Protein AF-A0AAV1U5I6-F1 (afdb_monomer_lite)

Foldseek 3Di:
DDDDDDDDDDDDDDPDDPPPDDDDDDDDPPCVVCVPHPADPVGDAQDKDFDKDKDKAFDWDWDQDPPPRDTDTDGDPPDDIDMDMPFDPVDPDPPPSLGTDIDTHHDPPDDDDPDPPDPPPSDDDPVHNHD

Organism: NCBI:txid2874970

Sequence (131 aa):
MVLSPAYRVNVGMFAAERLHYWTAELALPLSELARYSQAKVPPVSTSFWRINFSRVEWPVRVVSDRDTGKQVYEKESGLSEENWTWSAQFAVDMHRPEWWGYLYFRPRHESPPLTEDSNETVPLDPEWGVR

pLDDT: mean 79.66, std 19.74, range [26.77, 96.06]

Structure (mmCIF, N/CA/C/O backbone):
data_AF-A0AAV1U5I6-F1
#
_entry.id   AF-A0AAV1U5I6-F1
#
loop_
_atom_site.group_PDB
_atom_site.id
_atom_site.type_symbol
_atom_site.label_atom_id
_atom_site.label_alt_id
_atom_site.label_comp_id
_atom_site.label_asym_id
_atom_site.label_entity_id
_atom_site.label_seq_id
_atom_site.pdbx_PDB_ins_code
_atom_site.Cartn_x
_atom_site.Cartn_y
_atom_site.Cartn_z
_atom_site.occupancy
_atom_site.B_iso_or_equiv
_atom_site.auth_seq_id
_atom_site.auth_comp_id
_atom_site.auth_asym_id
_atom_site.auth_atom_id
_atom_site.pdbx_PDB_model_num
ATOM 1 N N . MET A 1 1 ? 28.569 2.600 4.567 1.00 38.56 1 MET A N 1
ATOM 2 C CA . MET A 1 1 ? 28.339 1.822 5.800 1.00 38.56 1 MET A CA 1
ATOM 3 C C . MET A 1 1 ? 28.384 2.787 6.971 1.00 38.56 1 MET A C 1
ATOM 5 O O . MET A 1 1 ? 29.462 3.167 7.395 1.00 38.56 1 MET A O 1
ATOM 9 N N . VAL A 1 2 ? 27.215 3.248 7.413 1.00 26.77 2 VAL A N 1
ATOM 10 C CA . VAL A 1 2 ? 27.026 3.971 8.675 1.00 26.77 2 VAL A CA 1
ATOM 11 C C . VAL A 1 2 ? 25.734 3.410 9.254 1.00 26.77 2 VAL A C 1
ATOM 13 O O . VAL A 1 2 ? 24.677 3.537 8.643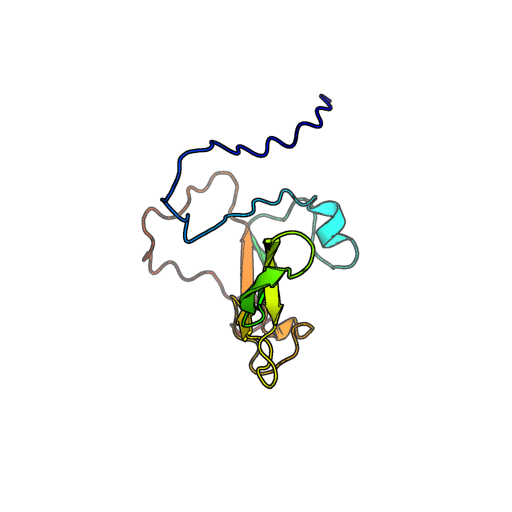 1.00 26.77 2 VAL A O 1
ATOM 16 N N . LEU A 1 3 ? 25.858 2.697 10.367 1.00 36.06 3 LEU A N 1
ATOM 17 C CA . LEU A 1 3 ? 24.738 2.248 11.182 1.00 36.06 3 LEU A CA 1
ATOM 18 C C . LEU A 1 3 ? 24.369 3.395 12.121 1.00 36.06 3 LEU A C 1
ATOM 20 O O . LEU A 1 3 ? 25.250 3.968 12.759 1.00 36.06 3 LEU A O 1
ATOM 24 N N . SER A 1 4 ? 23.082 3.707 12.226 1.00 30.02 4 SER A N 1
ATOM 25 C CA . SER A 1 4 ? 22.555 4.526 13.314 1.00 30.02 4 SER A CA 1
ATOM 26 C C . SER A 1 4 ? 21.108 4.109 13.588 1.00 30.02 4 SER A C 1
ATOM 28 O O . SER A 1 4 ? 20.281 4.223 12.683 1.00 30.02 4 SER A O 1
ATOM 30 N N . PRO A 1 5 ? 20.770 3.596 14.785 1.00 45.97 5 PRO A N 1
ATOM 31 C CA . PRO A 1 5 ? 19.394 3.446 15.220 1.00 45.97 5 PRO A CA 1
ATOM 32 C C . PRO A 1 5 ? 19.048 4.639 16.115 1.00 45.97 5 PRO A C 1
ATOM 34 O O . PRO A 1 5 ? 19.517 4.744 17.245 1.00 45.97 5 PRO A O 1
ATOM 37 N N . ALA A 1 6 ? 18.222 5.552 15.618 1.00 32.66 6 ALA A N 1
ATOM 38 C CA . ALA A 1 6 ? 17.618 6.579 16.457 1.00 32.66 6 ALA A CA 1
ATOM 39 C C . ALA A 1 6 ? 16.212 6.880 15.941 1.00 32.66 6 ALA A C 1
ATOM 41 O O . ALA A 1 6 ? 16.000 7.807 15.162 1.00 32.66 6 ALA A O 1
ATOM 42 N N . TYR A 1 7 ? 15.242 6.082 16.384 1.00 38.44 7 TYR A N 1
ATOM 43 C CA . TYR A 1 7 ? 13.836 6.459 16.301 1.00 38.44 7 TYR A CA 1
ATOM 44 C C . TYR A 1 7 ? 13.635 7.671 17.216 1.00 38.44 7 TYR A C 1
ATOM 46 O O . TYR A 1 7 ? 13.666 7.549 18.440 1.00 38.44 7 TYR A O 1
ATOM 54 N N . ARG A 1 8 ? 13.487 8.863 16.632 1.00 31.78 8 ARG A N 1
ATOM 55 C CA . ARG A 1 8 ? 13.062 10.057 17.366 1.00 31.78 8 ARG A CA 1
ATOM 56 C C . ARG A 1 8 ? 11.543 10.139 17.310 1.00 31.78 8 ARG A C 1
ATOM 58 O O . ARG A 1 8 ? 10.983 10.536 16.296 1.00 31.78 8 ARG A O 1
ATOM 65 N N . VAL A 1 9 ? 10.889 9.795 18.414 1.00 42.28 9 VAL A N 1
ATOM 66 C CA . VAL A 1 9 ? 9.502 10.197 18.659 1.00 42.28 9 VAL A CA 1
ATOM 67 C C . VAL A 1 9 ? 9.558 11.591 19.275 1.00 42.28 9 VAL A C 1
ATOM 69 O O . VAL A 1 9 ? 10.045 11.764 20.391 1.00 42.28 9 VAL A O 1
ATOM 72 N N . ASN A 1 10 ? 9.124 12.600 18.525 1.00 34.28 10 ASN A N 1
ATOM 73 C CA . ASN A 1 10 ? 9.039 13.969 19.020 1.00 34.28 10 ASN A CA 1
ATOM 74 C C . ASN A 1 10 ? 7.709 14.114 19.776 1.00 34.28 10 ASN A C 1
ATOM 76 O O . ASN A 1 10 ? 6.657 14.205 19.150 1.00 34.28 10 ASN A O 1
ATOM 80 N N . VAL A 1 11 ? 7.741 14.103 21.112 1.00 44.03 11 VAL A N 1
ATOM 81 C CA . VAL A 1 11 ? 6.570 14.431 21.944 1.00 44.03 11 VAL A CA 1
ATOM 82 C C . VAL A 1 11 ? 6.824 15.781 22.605 1.00 44.03 11 VAL A C 1
ATOM 84 O O . VAL A 1 11 ? 7.383 15.866 23.696 1.00 44.03 11 VAL A O 1
ATOM 87 N N . GLY A 1 12 ? 6.447 16.852 21.909 1.00 35.06 12 GLY A N 1
ATOM 88 C CA . GLY A 1 12 ? 6.334 18.180 22.501 1.00 35.06 12 GLY A CA 1
ATOM 89 C C . GLY A 1 12 ? 5.027 18.275 23.285 1.00 35.06 12 GLY A C 1
ATOM 90 O O . GLY A 1 12 ? 3.949 18.164 22.709 1.00 35.06 12 GLY A O 1
ATOM 91 N N . MET A 1 13 ? 5.123 18.448 24.602 1.00 45.12 13 MET A N 1
ATOM 92 C CA . MET A 1 13 ? 3.988 18.672 25.498 1.00 45.12 13 MET A CA 1
ATOM 93 C C . MET A 1 13 ? 3.541 20.140 25.413 1.00 45.12 13 MET A C 1
ATOM 95 O O . MET A 1 13 ? 4.157 21.007 26.025 1.00 45.12 13 MET A O 1
ATOM 99 N N . PHE A 1 14 ? 2.442 20.406 24.705 1.00 39.00 14 PHE A N 1
ATOM 100 C CA . PHE A 1 14 ? 1.587 21.575 24.930 1.00 39.00 14 PHE A CA 1
ATOM 101 C C . PHE A 1 14 ? 0.128 21.113 24.959 1.00 39.00 14 PHE A C 1
ATOM 103 O O . PHE A 1 14 ? -0.300 20.287 24.155 1.00 39.00 14 PHE A O 1
ATOM 110 N N . ALA A 1 15 ? -0.619 21.577 25.959 1.00 44.44 15 ALA A N 1
ATOM 111 C CA . ALA A 1 15 ? -1.995 21.172 26.190 1.00 44.44 15 ALA A CA 1
ATOM 112 C C . ALA A 1 15 ? -2.933 21.721 25.097 1.00 44.44 15 ALA A C 1
ATOM 114 O O . ALA A 1 15 ? -2.960 22.921 24.850 1.00 44.44 15 ALA A O 1
ATOM 115 N N . ALA A 1 16 ? -3.752 20.820 24.544 1.00 45.38 16 ALA A N 1
ATOM 116 C CA . ALA A 1 16 ? -5.008 21.077 23.831 1.00 45.38 16 ALA A CA 1
ATOM 117 C C . ALA A 1 16 ? -4.993 21.504 22.347 1.00 45.38 16 ALA A C 1
ATOM 119 O O . ALA A 1 16 ? -6.003 22.010 21.870 1.00 45.38 16 ALA A O 1
ATOM 120 N N . GLU A 1 17 ? -3.973 21.144 21.570 1.00 49.38 17 GLU A N 1
ATOM 121 C CA . GLU A 1 17 ? -4.179 20.862 20.139 1.00 49.38 17 GLU A CA 1
ATOM 122 C C . GLU A 1 17 ? -4.081 19.350 19.933 1.00 49.38 17 GLU A C 1
ATOM 124 O O . GLU A 1 17 ? -2.997 18.768 19.897 1.00 49.38 17 GLU A O 1
ATOM 129 N N . ARG A 1 18 ? -5.233 18.668 19.874 1.00 57.53 18 ARG A N 1
ATOM 130 C CA . ARG A 1 18 ? -5.252 17.265 19.449 1.00 57.53 18 ARG A CA 1
ATOM 131 C C . ARG A 1 18 ? -4.880 17.253 17.972 1.00 57.53 18 ARG A C 1
ATOM 133 O O . ARG A 1 18 ? -5.683 17.646 17.135 1.00 57.53 18 ARG A O 1
ATOM 140 N N . LEU A 1 19 ? -3.667 16.816 17.654 1.00 53.91 19 LEU A N 1
ATOM 141 C CA . LEU A 1 19 ? -3.293 16.517 16.277 1.00 53.91 19 LEU A CA 1
ATOM 142 C C . LEU A 1 19 ? -4.277 15.461 15.747 1.00 53.91 19 LEU A C 1
ATOM 144 O O . LEU A 1 19 ? -4.329 14.341 16.251 1.00 53.91 19 LEU A O 1
ATOM 148 N N . HIS A 1 20 ? -5.101 15.845 14.772 1.00 74.94 20 HIS A N 1
ATOM 149 C CA . HIS A 1 20 ? -6.151 15.000 14.186 1.00 74.94 20 HIS A CA 1
ATOM 150 C C . HIS A 1 20 ? -5.616 13.979 13.173 1.00 74.94 20 HIS A C 1
ATOM 152 O O . HIS A 1 20 ? -6.387 13.258 12.546 1.00 74.94 20 HIS A O 1
ATOM 158 N N . TYR A 1 21 ? -4.301 13.920 12.992 1.00 81.94 21 TYR A N 1
ATOM 159 C CA . TYR A 1 21 ? -3.656 13.027 12.052 1.00 81.94 21 TYR A CA 1
ATOM 160 C C . TYR A 1 21 ? -2.300 12.584 12.590 1.00 81.94 21 TYR A C 1
ATOM 162 O O . TYR A 1 21 ? -1.663 13.253 13.405 1.00 81.94 21 TYR A O 1
ATOM 170 N N . TRP A 1 22 ? -1.859 11.442 12.093 1.00 87.62 22 TRP A N 1
ATOM 171 C CA . TRP A 1 22 ? -0.508 10.937 12.247 1.00 87.62 22 TRP A CA 1
ATOM 172 C C . TRP A 1 22 ? -0.015 10.513 10.868 1.00 87.62 22 TRP A C 1
ATOM 174 O O . TRP A 1 22 ? -0.806 10.230 9.967 1.00 87.62 22 TRP A O 1
ATOM 184 N N . THR A 1 23 ? 1.299 10.480 10.700 1.00 91.62 23 THR A N 1
ATOM 185 C CA . THR A 1 23 ? 1.950 10.023 9.472 1.00 91.62 23 THR A CA 1
ATOM 186 C C . THR A 1 23 ? 2.892 8.878 9.806 1.00 91.62 23 THR A C 1
ATOM 188 O O . THR A 1 23 ? 3.553 8.911 10.845 1.00 91.62 23 THR A O 1
ATOM 191 N N . ALA A 1 24 ? 2.986 7.889 8.922 1.00 90.56 24 ALA A N 1
ATOM 192 C CA . ALA A 1 24 ? 4.046 6.888 8.952 1.00 90.56 24 ALA A CA 1
ATOM 193 C C . ALA A 1 24 ? 4.868 6.965 7.668 1.00 90.56 24 ALA A C 1
ATOM 195 O O . ALA A 1 24 ? 4.318 7.119 6.580 1.00 90.56 24 ALA A O 1
ATOM 196 N N . GLU A 1 25 ? 6.181 6.821 7.814 1.00 95.75 25 GLU A N 1
ATOM 197 C CA . GLU A 1 25 ? 7.136 6.734 6.714 1.00 95.75 25 GLU A CA 1
ATOM 198 C C . GLU A 1 25 ? 7.890 5.406 6.827 1.00 95.75 25 GLU A C 1
ATOM 200 O O . GLU A 1 25 ? 8.300 5.001 7.918 1.00 95.75 25 GLU A O 1
ATOM 205 N N . LEU A 1 26 ? 8.034 4.703 5.703 1.00 92.88 26 LEU A N 1
ATOM 206 C CA . LEU A 1 26 ? 8.606 3.362 5.640 1.00 92.88 26 LEU A CA 1
ATOM 207 C C . LEU A 1 26 ? 9.681 3.309 4.554 1.00 92.88 26 LEU A C 1
ATOM 209 O O . LEU A 1 26 ? 9.427 3.648 3.401 1.00 92.88 26 LEU A O 1
ATOM 213 N N . ALA A 1 27 ? 10.864 2.810 4.913 1.00 95.50 27 ALA A N 1
ATOM 214 C CA . ALA A 1 27 ? 11.927 2.475 3.972 1.00 95.50 27 ALA A CA 1
ATOM 215 C C . ALA A 1 27 ? 12.066 0.949 3.904 1.00 95.50 27 ALA A C 1
ATOM 217 O O . ALA A 1 27 ? 12.664 0.324 4.781 1.00 95.50 27 ALA A O 1
ATOM 218 N N . LEU A 1 28 ? 11.475 0.344 2.873 1.00 92.50 28 LEU A N 1
ATOM 219 C CA . LEU A 1 28 ? 11.463 -1.106 2.682 1.00 92.50 28 LEU A CA 1
ATOM 220 C C . LEU A 1 28 ? 12.530 -1.516 1.653 1.00 92.50 28 LEU A C 1
ATOM 222 O O . LEU A 1 28 ? 12.563 -0.946 0.558 1.00 92.50 28 LEU A O 1
ATOM 226 N N . PRO A 1 29 ? 13.400 -2.500 1.949 1.00 96.00 29 PRO A N 1
ATOM 227 C CA . PRO A 1 29 ? 14.370 -2.985 0.974 1.00 96.00 29 PRO A CA 1
ATOM 228 C C . PRO A 1 29 ? 13.672 -3.625 -0.233 1.00 96.00 29 PRO A C 1
ATOM 230 O O . PRO A 1 29 ? 12.971 -4.627 -0.094 1.00 96.00 29 PRO A O 1
ATOM 233 N N . LEU A 1 30 ? 13.910 -3.087 -1.434 1.00 93.88 30 LEU A N 1
ATOM 234 C CA . LEU A 1 30 ? 13.301 -3.594 -2.672 1.00 93.88 30 LEU A CA 1
ATOM 235 C C . LEU A 1 30 ? 13.621 -5.074 -2.930 1.00 93.88 30 LEU A C 1
ATOM 237 O O . LEU A 1 30 ? 12.772 -5.801 -3.436 1.00 93.88 30 LEU A O 1
ATOM 241 N N . SER A 1 31 ? 14.819 -5.534 -2.554 1.00 95.38 31 SER A N 1
ATOM 242 C CA . SER A 1 31 ? 15.218 -6.942 -2.678 1.00 95.38 31 SER A CA 1
ATOM 243 C C . SER A 1 31 ? 14.370 -7.879 -1.819 1.00 95.38 31 SER A C 1
ATOM 245 O O . SER A 1 31 ? 14.059 -8.981 -2.259 1.00 95.38 31 SER A O 1
ATOM 247 N N . GLU A 1 32 ? 13.970 -7.445 -0.620 1.00 96.06 32 GLU A N 1
ATOM 248 C CA . GLU A 1 32 ? 13.114 -8.249 0.257 1.00 96.06 32 GLU A CA 1
ATOM 249 C C . GLU A 1 32 ? 11.665 -8.249 -0.229 1.00 96.06 32 GLU A C 1
ATOM 251 O O . GLU A 1 32 ? 11.017 -9.291 -0.203 1.00 96.06 32 GLU A O 1
ATOM 256 N N . LEU A 1 33 ? 11.177 -7.119 -0.751 1.00 92.56 33 LEU A N 1
ATOM 257 C CA . LEU A 1 33 ? 9.850 -7.046 -1.370 1.00 92.56 33 LEU A CA 1
ATOM 258 C C . LEU A 1 33 ? 9.738 -7.950 -2.604 1.00 92.56 33 LEU A C 1
ATOM 260 O O . LEU A 1 33 ? 8.722 -8.612 -2.799 1.00 92.56 33 LEU A O 1
ATOM 264 N N . ALA A 1 34 ? 10.790 -8.012 -3.421 1.00 92.50 34 ALA A N 1
ATOM 265 C CA . ALA A 1 34 ? 10.785 -8.795 -4.651 1.00 92.50 34 ALA A CA 1
ATOM 266 C C . ALA A 1 34 ? 11.086 -10.291 -4.448 1.00 92.50 34 ALA A C 1
ATOM 268 O O . ALA A 1 34 ? 10.962 -11.060 -5.402 1.00 92.50 34 ALA A O 1
ATOM 269 N N . ARG A 1 35 ? 11.469 -10.718 -3.235 1.00 93.94 35 ARG A N 1
ATOM 270 C CA . ARG A 1 35 ? 12.055 -12.040 -2.938 1.00 93.94 35 ARG A CA 1
ATOM 271 C C . ARG A 1 35 ? 11.262 -13.239 -3.461 1.00 93.94 35 ARG A C 1
ATOM 273 O O . ARG A 1 35 ? 11.862 -14.236 -3.848 1.00 93.94 35 ARG A O 1
ATOM 280 N N . TYR A 1 36 ? 9.935 -13.142 -3.460 1.00 91.12 36 TYR A N 1
ATOM 281 C CA . TYR A 1 36 ? 9.021 -14.199 -3.911 1.00 91.12 36 TYR A CA 1
ATOM 282 C C . TYR A 1 36 ? 8.178 -13.765 -5.113 1.00 91.12 36 TYR A C 1
ATOM 284 O O . TYR A 1 36 ? 7.049 -14.213 -5.290 1.00 91.12 36 TYR A O 1
ATOM 292 N N . SER A 1 37 ? 8.721 -12.869 -5.931 1.00 89.06 37 SER A N 1
ATOM 293 C CA . SER A 1 37 ? 8.062 -12.332 -7.118 1.00 89.06 37 SER A CA 1
ATOM 294 C C . SER A 1 37 ? 8.945 -12.502 -8.354 1.00 89.06 37 SER A C 1
ATOM 296 O O . SER A 1 37 ? 10.115 -12.870 -8.259 1.00 89.06 37 SER A O 1
ATOM 298 N N . GLN A 1 38 ? 8.395 -12.183 -9.522 1.00 87.38 38 GLN A N 1
ATOM 299 C CA . GLN A 1 38 ? 9.163 -12.075 -10.766 1.00 87.38 38 GLN A CA 1
ATOM 300 C C . GLN A 1 38 ? 9.754 -10.668 -10.977 1.00 87.38 38 GLN A C 1
ATOM 302 O O . GLN A 1 38 ? 10.379 -10.399 -12.006 1.00 87.38 38 GLN A O 1
ATOM 307 N N . ALA A 1 39 ? 9.574 -9.761 -10.011 1.00 89.25 39 ALA A N 1
ATOM 308 C CA . ALA A 1 39 ? 10.072 -8.400 -10.097 1.00 89.25 39 ALA A CA 1
ATOM 309 C C . ALA A 1 39 ? 11.608 -8.369 -10.099 1.00 89.25 39 ALA A C 1
ATOM 311 O O . ALA A 1 39 ? 12.279 -9.015 -9.294 1.00 89.25 39 ALA A O 1
ATOM 312 N N . LYS A 1 40 ? 12.178 -7.570 -11.003 1.00 91.75 40 LYS A N 1
ATOM 313 C CA . LYS A 1 40 ? 13.626 -7.348 -11.078 1.00 91.75 40 LYS A CA 1
ATOM 314 C C . LYS A 1 40 ? 14.049 -6.270 -10.085 1.00 91.75 40 LYS A C 1
ATOM 316 O O . LYS A 1 40 ? 13.384 -5.244 -9.969 1.00 91.75 40 LYS A O 1
ATOM 321 N N . VAL A 1 41 ? 15.181 -6.487 -9.415 1.00 93.75 41 VAL A N 1
ATOM 322 C CA . VAL A 1 41 ? 15.800 -5.516 -8.501 1.00 93.75 41 VAL A CA 1
ATOM 323 C C . VAL A 1 41 ? 17.249 -5.256 -8.945 1.00 93.75 41 VAL A C 1
ATOM 325 O O . VAL A 1 41 ? 18.016 -6.214 -9.040 1.00 93.75 41 VAL A O 1
ATOM 328 N N . PRO A 1 42 ? 17.652 -3.995 -9.207 1.00 92.69 42 PRO A N 1
ATOM 329 C CA . PRO A 1 42 ? 16.807 -2.801 -9.192 1.00 92.69 42 PRO A CA 1
ATOM 330 C C . PRO A 1 42 ? 15.700 -2.868 -10.264 1.00 92.69 42 PRO A C 1
ATOM 332 O O . PRO A 1 42 ? 15.872 -3.568 -11.267 1.00 92.69 42 PRO A O 1
ATOM 335 N N . PRO A 1 43 ? 14.571 -2.164 -10.059 1.00 92.12 43 PRO A N 1
ATOM 336 C CA . PRO A 1 43 ? 13.505 -2.091 -11.049 1.00 92.12 43 PRO A CA 1
ATOM 337 C C . PRO A 1 43 ? 14.051 -1.624 -12.395 1.00 92.12 43 PRO A C 1
ATOM 339 O O . PRO A 1 43 ? 14.835 -0.674 -12.469 1.00 92.12 43 PRO A O 1
ATOM 342 N N . VAL A 1 44 ? 13.643 -2.302 -13.464 1.00 91.25 44 VAL A N 1
ATOM 343 C CA . VAL A 1 44 ? 14.024 -1.905 -14.820 1.00 91.25 44 VAL A CA 1
ATOM 344 C C . VAL A 1 44 ? 13.269 -0.625 -15.163 1.00 91.25 44 VAL A C 1
ATOM 346 O O . VAL A 1 44 ? 12.088 -0.493 -14.838 1.00 91.25 44 VAL A O 1
ATOM 349 N N . SER A 1 45 ? 13.932 0.333 -15.806 1.00 91.12 45 SER A N 1
ATOM 350 C CA . SER A 1 45 ? 13.240 1.523 -16.300 1.00 91.12 45 SER A CA 1
ATOM 351 C C . SER A 1 45 ? 12.087 1.121 -17.217 1.00 91.12 45 SER A C 1
ATOM 353 O O . SER A 1 45 ? 12.205 0.166 -17.977 1.00 91.12 45 SER A O 1
ATOM 355 N N . THR A 1 46 ? 10.978 1.837 -17.082 1.00 87.81 46 THR A N 1
ATOM 356 C CA . THR A 1 46 ? 9.695 1.603 -17.749 1.00 87.81 46 THR A CA 1
ATOM 357 C C . THR A 1 46 ? 9.025 0.260 -17.427 1.00 87.81 46 THR A C 1
ATOM 359 O O . THR A 1 46 ? 8.128 -0.159 -18.154 1.00 87.81 46 THR A O 1
ATOM 362 N N . SER A 1 47 ? 9.445 -0.428 -16.357 1.00 88.88 47 SER A N 1
ATOM 363 C CA . SER A 1 47 ? 8.754 -1.623 -15.851 1.00 88.88 47 SER A CA 1
ATOM 364 C C . SER A 1 47 ? 7.642 -1.276 -14.860 1.00 88.88 47 SER A C 1
ATOM 366 O O . SER A 1 47 ? 7.614 -0.179 -14.291 1.00 88.88 47 SER A O 1
ATOM 368 N N . PHE A 1 48 ? 6.747 -2.240 -14.649 1.00 89.62 48 PHE A N 1
ATOM 369 C CA . PHE A 1 48 ? 5.630 -2.154 -13.717 1.00 89.62 48 PHE A CA 1
ATOM 370 C C . PHE A 1 48 ? 5.814 -3.119 -12.554 1.00 89.62 48 PHE A C 1
ATOM 372 O O . PHE A 1 48 ? 6.210 -4.268 -12.748 1.00 89.62 48 PHE A O 1
ATOM 379 N N . TRP A 1 49 ? 5.504 -2.656 -11.345 1.00 91.44 49 TRP A N 1
ATOM 380 C CA . TRP A 1 49 ? 5.194 -3.512 -10.201 1.00 91.44 49 TRP A CA 1
ATOM 381 C C . TRP A 1 49 ? 3.723 -3.336 -9.820 1.00 91.44 49 TRP A C 1
ATOM 383 O O . TRP A 1 49 ? 3.106 -2.315 -10.122 1.00 91.44 49 TRP A O 1
ATOM 393 N N . ARG A 1 50 ? 3.176 -4.319 -9.106 1.00 90.12 50 ARG A N 1
ATOM 394 C CA . ARG A 1 50 ? 1.836 -4.263 -8.517 1.00 90.12 50 ARG A CA 1
ATOM 395 C C . ARG A 1 50 ? 1.959 -3.957 -7.030 1.00 90.12 50 ARG A C 1
ATOM 397 O O . ARG A 1 50 ? 2.766 -4.581 -6.343 1.00 90.12 50 ARG A O 1
ATOM 404 N N . ILE A 1 51 ? 1.173 -3.010 -6.531 1.00 92.25 51 ILE A N 1
ATOM 405 C CA . ILE A 1 51 ? 1.156 -2.656 -5.108 1.00 92.25 51 ILE A CA 1
ATOM 406 C C . ILE A 1 51 ? -0.231 -2.192 -4.685 1.00 92.25 51 ILE A C 1
ATOM 408 O O . ILE A 1 51 ? -0.980 -1.623 -5.475 1.00 92.25 51 ILE A O 1
ATOM 412 N N . ASN A 1 52 ? -0.568 -2.403 -3.418 1.00 93.94 52 ASN A N 1
ATOM 413 C CA . ASN A 1 52 ? -1.713 -1.754 -2.809 1.00 93.94 52 ASN A CA 1
ATOM 414 C C . ASN A 1 52 ? -1.393 -1.309 -1.380 1.00 93.94 52 ASN A C 1
ATOM 416 O O . ASN A 1 52 ? -0.489 -1.841 -0.736 1.00 93.94 52 ASN A O 1
ATOM 420 N N . PHE A 1 53 ? -2.167 -0.349 -0.887 1.00 94.25 53 PHE A N 1
ATOM 421 C CA . PHE A 1 53 ? -2.153 0.087 0.499 1.00 94.25 53 PHE A CA 1
ATOM 422 C C . PHE A 1 53 ? -3.532 -0.174 1.083 1.00 94.25 53 PHE A C 1
ATOM 424 O O . PHE A 1 53 ? -4.537 0.228 0.498 1.00 94.25 53 PHE A O 1
ATOM 431 N N . SER A 1 54 ? -3.565 -0.857 2.222 1.00 94.44 54 SER A N 1
ATOM 432 C CA . SER A 1 54 ? -4.785 -1.096 2.980 1.00 94.44 54 SER A CA 1
ATOM 433 C C . SER A 1 54 ? -4.630 -0.535 4.385 1.00 94.44 54 SER A C 1
ATOM 435 O O . SER A 1 54 ? -3.572 -0.671 5.006 1.00 94.44 54 SER A O 1
ATOM 4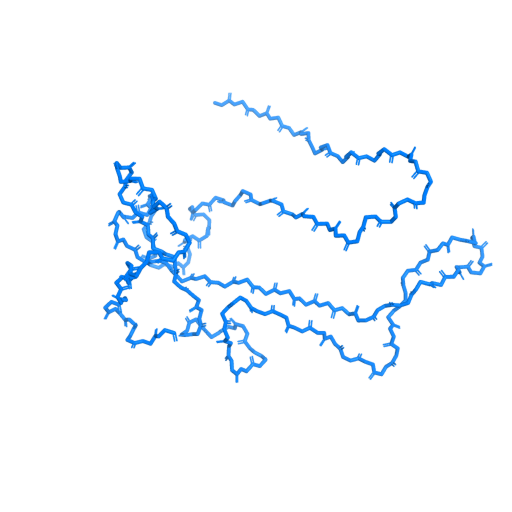37 N N . ARG A 1 55 ? -5.689 0.100 4.878 1.00 93.69 55 ARG A N 1
ATOM 438 C CA . ARG A 1 55 ? -5.846 0.517 6.265 1.00 93.69 55 ARG A CA 1
ATOM 439 C C . ARG A 1 55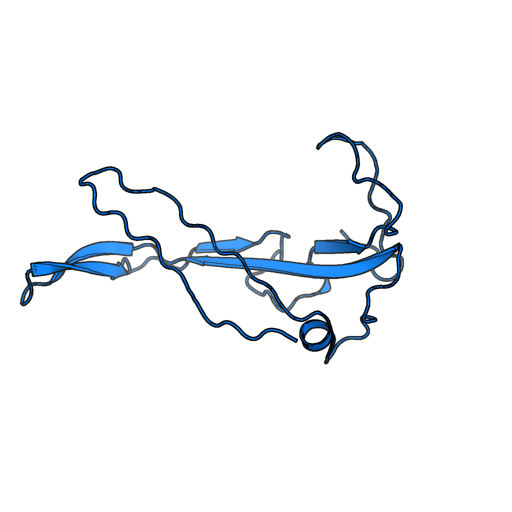 ? -7.097 -0.145 6.809 1.00 93.69 55 ARG A C 1
ATOM 441 O O . ARG A 1 55 ? -8.185 0.057 6.280 1.00 93.69 55 ARG A O 1
ATOM 448 N N . VAL A 1 56 ? -6.918 -0.872 7.903 1.00 94.00 56 VAL A N 1
ATOM 449 C CA . VAL A 1 56 ? -8.012 -1.385 8.722 1.00 94.00 56 VAL A CA 1
ATOM 450 C C . VAL A 1 56 ? -8.060 -0.556 9.989 1.00 94.00 56 VAL A C 1
ATOM 452 O O . VAL A 1 56 ? -7.046 -0.430 10.681 1.00 94.00 56 VAL A O 1
ATOM 455 N N . GLU A 1 5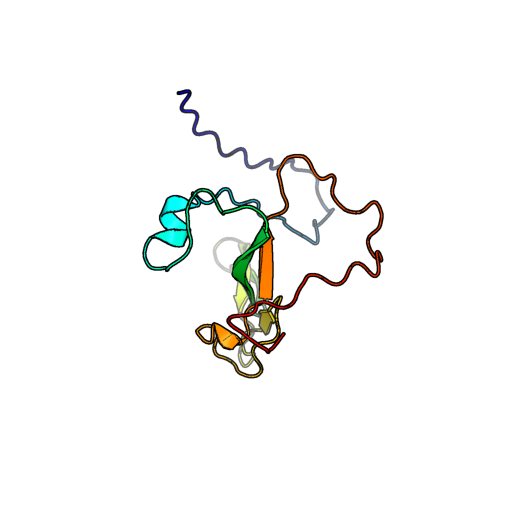7 ? -9.214 0.012 10.305 1.00 93.12 57 GLU A N 1
ATOM 456 C CA . GLU A 1 57 ? -9.408 0.746 11.547 1.00 93.12 57 GLU A CA 1
ATOM 457 C C . GLU A 1 57 ? -10.684 0.333 12.262 1.00 93.12 57 GLU A C 1
ATOM 459 O O . GLU A 1 57 ? -11.677 -0.032 11.649 1.00 93.12 57 GLU A O 1
ATOM 464 N N . TRP A 1 58 ? -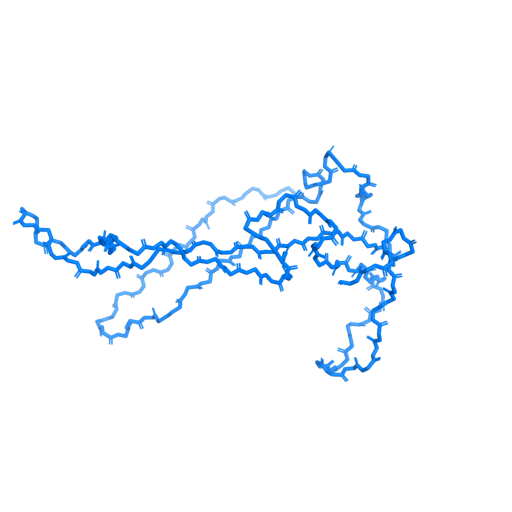10.640 0.355 13.590 1.00 94.62 58 TRP A N 1
ATOM 465 C CA . TRP A 1 58 ? -11.803 0.057 14.414 1.00 94.62 58 TRP A CA 1
ATOM 466 C C . TRP A 1 58 ? -12.371 1.362 14.961 1.00 94.62 58 TRP A C 1
ATOM 468 O O . TRP A 1 58 ? -11.589 2.162 15.488 1.00 94.62 58 TRP A O 1
ATOM 478 N N . PRO A 1 59 ? -13.700 1.550 14.937 1.00 94.44 59 PRO A N 1
ATOM 479 C CA . PRO A 1 59 ? -14.340 2.590 15.723 1.00 94.44 59 PRO A CA 1
ATOM 480 C C . PRO A 1 59 ? -14.006 2.394 17.205 1.00 94.44 59 PRO A C 1
ATOM 482 O O . PRO A 1 59 ? -14.194 1.310 17.772 1.00 94.44 59 PRO A O 1
ATOM 485 N N . VAL A 1 60 ? -13.458 3.435 17.824 1.00 94.19 60 VAL A N 1
ATOM 486 C CA . VAL A 1 60 ? -13.065 3.426 19.233 1.00 94.19 60 VAL A CA 1
ATOM 487 C C . VAL A 1 60 ? -13.611 4.650 19.943 1.00 94.19 60 VAL A C 1
ATOM 489 O O . VAL A 1 60 ? -13.612 5.759 19.411 1.00 94.19 60 VAL A O 1
ATOM 492 N N . ARG A 1 61 ? -13.963 4.455 21.209 1.00 93.38 61 ARG A N 1
ATOM 493 C CA . ARG A 1 61 ? -14.253 5.529 22.153 1.00 93.38 61 ARG A CA 1
ATOM 494 C C . ARG A 1 61 ? -13.117 5.664 23.155 1.00 93.38 61 ARG A C 1
ATOM 496 O O . ARG A 1 61 ? -12.467 4.684 23.518 1.00 93.38 61 ARG A O 1
ATOM 503 N N . VAL A 1 62 ? -12.900 6.882 23.636 1.00 92.62 62 VAL A N 1
ATOM 504 C CA . VAL A 1 62 ? -11.942 7.135 24.714 1.00 92.62 62 VAL A CA 1
ATOM 505 C C . VAL A 1 62 ? -12.672 7.060 26.051 1.00 92.62 62 VAL A C 1
ATOM 507 O O . VAL A 1 62 ? -13.619 7.811 26.279 1.00 92.62 62 VAL A O 1
ATOM 510 N N . VAL A 1 63 ? -12.243 6.158 26.931 1.00 93.56 63 VAL A N 1
ATOM 511 C CA . VAL A 1 63 ? -12.823 5.952 28.266 1.00 93.56 63 VAL A CA 1
ATOM 512 C C . VAL A 1 63 ? -11.768 6.144 29.349 1.00 93.56 63 VAL A C 1
ATOM 514 O O . VAL A 1 63 ? -10.577 5.965 29.107 1.00 93.56 63 VAL A O 1
ATOM 517 N N . SER A 1 64 ? -12.192 6.521 30.554 1.00 95.69 64 SER A N 1
ATOM 518 C CA . SER A 1 64 ? -11.307 6.569 31.720 1.00 95.69 64 SER A CA 1
ATOM 519 C C . SER A 1 64 ? -11.251 5.201 32.391 1.00 95.69 64 SER A C 1
ATOM 521 O O . SER A 1 64 ? -12.277 4.663 32.809 1.00 95.69 64 SER A O 1
ATOM 523 N N . ASP A 1 65 ? -10.043 4.666 32.514 1.00 93.06 65 ASP A N 1
ATOM 524 C CA . ASP A 1 65 ? -9.744 3.490 33.314 1.00 93.06 65 ASP A CA 1
ATOM 525 C C . ASP A 1 65 ? -10.103 3.753 34.784 1.00 93.06 65 ASP A C 1
ATOM 527 O O . ASP A 1 65 ? -9.748 4.791 35.348 1.00 93.06 65 ASP A O 1
ATOM 531 N N . ARG A 1 66 ? -10.856 2.833 35.395 1.00 90.00 66 ARG A N 1
ATOM 532 C CA . ARG A 1 66 ? -11.458 3.050 36.720 1.00 90.00 66 ARG A CA 1
ATOM 533 C C . ARG A 1 66 ? -10.442 2.995 37.857 1.00 90.00 66 ARG A C 1
ATOM 535 O O . ARG A 1 66 ? -10.645 3.673 38.859 1.00 90.00 66 ARG A O 1
ATOM 542 N N . ASP A 1 67 ? -9.367 2.232 37.688 1.00 93.69 67 ASP A N 1
ATOM 543 C CA . ASP A 1 67 ? -8.374 2.000 38.739 1.00 93.69 67 ASP A CA 1
ATOM 544 C C . ASP A 1 67 ? -7.235 3.021 38.669 1.00 93.69 67 ASP A C 1
ATOM 546 O O . ASP A 1 67 ? -6.723 3.486 39.686 1.00 93.69 67 ASP A O 1
ATOM 550 N N . THR A 1 68 ? -6.839 3.401 37.455 1.00 94.00 68 THR A N 1
ATOM 551 C CA . THR A 1 68 ? -5.689 4.277 37.204 1.00 94.00 68 THR A CA 1
ATOM 552 C C . THR A 1 68 ? -6.078 5.701 36.817 1.00 94.00 68 THR A C 1
ATOM 554 O O . THR A 1 68 ? -5.214 6.579 36.791 1.00 94.00 68 THR A O 1
ATOM 557 N N . GLY A 1 69 ? -7.347 5.944 36.468 1.00 91.50 69 GLY A N 1
ATOM 558 C CA . GLY A 1 69 ? -7.843 7.232 35.973 1.00 91.50 69 GLY A CA 1
ATOM 559 C C . GLY A 1 69 ? -7.325 7.621 34.582 1.00 91.50 69 GLY A C 1
ATOM 560 O O . GLY A 1 69 ? -7.651 8.700 34.082 1.00 91.50 69 GLY A O 1
ATOM 561 N N . LYS A 1 70 ? -6.508 6.775 33.941 1.00 93.00 70 LYS A N 1
ATOM 562 C CA . LYS A 1 70 ? -5.906 7.054 32.631 1.00 93.00 70 LYS A CA 1
ATOM 563 C C . LYS A 1 70 ? -6.936 6.920 31.520 1.00 93.00 70 LYS A C 1
ATOM 565 O O . LYS A 1 70 ? -7.833 6.090 31.593 1.00 93.00 70 LYS A O 1
ATOM 570 N N . GLN A 1 71 ? -6.787 7.711 30.462 1.00 93.12 71 GLN A N 1
ATOM 571 C CA . GLN A 1 71 ? -7.613 7.535 29.272 1.00 93.12 71 GLN A CA 1
ATOM 572 C C . GLN A 1 71 ? -7.101 6.365 28.432 1.00 93.12 71 GLN A C 1
ATOM 574 O O . GLN A 1 71 ? -5.901 6.256 28.177 1.00 93.12 71 GLN A O 1
ATOM 579 N N . VAL A 1 72 ? -8.018 5.501 28.012 1.00 92.56 72 VAL A N 1
ATOM 580 C CA . VAL A 1 72 ? -7.763 4.316 27.192 1.00 92.56 72 VAL A CA 1
ATOM 581 C C . VAL A 1 72 ? -8.752 4.269 26.031 1.00 92.56 72 VAL A C 1
ATOM 583 O O . VAL A 1 72 ? -9.855 4.808 26.118 1.00 92.56 72 VAL A O 1
ATOM 586 N N . TYR A 1 73 ? -8.351 3.634 24.933 1.00 92.50 73 TYR A N 1
ATOM 587 C CA . TYR A 1 73 ? -9.231 3.391 23.793 1.00 92.50 73 TYR A CA 1
ATOM 588 C C . TYR A 1 73 ? -9.959 2.061 23.982 1.00 92.50 73 TYR A C 1
ATOM 590 O O . TYR A 1 73 ? -9.326 1.031 24.208 1.00 92.50 73 TYR A O 1
ATOM 598 N N . GLU A 1 74 ? -11.280 2.079 23.853 1.00 93.56 74 GLU A N 1
ATOM 599 C CA . GLU A 1 74 ? -12.129 0.891 23.869 1.00 93.56 74 GLU A CA 1
ATOM 600 C C . GLU A 1 74 ? -12.850 0.782 22.524 1.00 93.56 74 GLU A C 1
ATOM 602 O O . GLU A 1 74 ? -13.395 1.772 22.033 1.00 93.56 74 GLU A O 1
ATOM 607 N N . LYS A 1 75 ? -12.850 -0.413 21.922 1.00 94.81 75 LYS A N 1
ATOM 608 C CA . LYS A 1 75 ? -13.608 -0.672 20.691 1.00 94.81 75 LYS A CA 1
ATOM 609 C C . LYS A 1 75 ? -15.097 -0.474 20.939 1.00 94.81 75 LYS A C 1
ATOM 611 O O . LYS A 1 75 ? -15.619 -0.901 21.968 1.00 94.81 75 LYS A O 1
ATOM 616 N N . GLU A 1 76 ? -15.786 0.118 19.977 1.00 94.56 76 GLU A N 1
ATOM 617 C CA . GLU A 1 76 ? -17.238 0.209 20.042 1.00 94.56 76 GLU A CA 1
ATOM 618 C C . GLU A 1 76 ? -17.877 -1.151 19.740 1.00 94.56 76 GLU A C 1
ATOM 620 O O . GLU A 1 76 ? -17.626 -1.776 18.709 1.00 94.56 76 GLU A O 1
ATOM 625 N N . SER A 1 77 ? -18.689 -1.639 20.679 1.00 93.25 77 SER A N 1
ATOM 626 C CA . SER A 1 77 ? -19.353 -2.936 20.551 1.00 93.25 77 SER A CA 1
ATOM 627 C C . SER A 1 77 ? -20.388 -2.920 19.426 1.00 93.25 77 SER A C 1
ATOM 629 O O . SER A 1 77 ? -21.177 -1.985 19.312 1.00 93.25 77 SER A O 1
ATOM 631 N N . GLY A 1 78 ? -20.414 -3.987 18.627 1.00 94.38 78 GLY A N 1
ATOM 632 C CA . GLY A 1 78 ? -21.374 -4.161 17.535 1.00 94.38 78 GLY A CA 1
ATOM 633 C C . GLY A 1 78 ? -21.004 -3.446 16.233 1.00 94.38 78 GLY A C 1
ATOM 634 O O . GLY A 1 78 ? -21.708 -3.632 15.243 1.00 94.38 78 GLY A O 1
ATOM 635 N N . LEU A 1 79 ? -19.906 -2.685 16.204 1.00 95.44 79 LEU A N 1
ATOM 636 C CA . LEU A 1 79 ? -19.358 -2.120 14.974 1.00 95.44 79 LEU A CA 1
ATOM 637 C C . LEU A 1 79 ? -18.249 -3.019 14.422 1.00 95.44 79 LEU A C 1
ATOM 639 O O . LEU A 1 79 ? -17.460 -3.593 15.173 1.00 95.44 79 LEU A O 1
ATOM 643 N N . SER A 1 80 ? -18.226 -3.158 13.098 1.00 94.38 80 SER A N 1
ATOM 644 C CA . SER A 1 80 ? -17.142 -3.838 12.382 1.00 94.38 80 SER A CA 1
ATOM 645 C C . SER A 1 80 ? -16.016 -2.856 12.080 1.00 94.38 80 SER A C 1
ATOM 647 O O . SER A 1 80 ? -16.187 -1.640 12.175 1.00 94.38 80 SER A O 1
ATOM 649 N N . GLU A 1 81 ? -14.862 -3.391 11.717 1.00 94.25 81 GLU A N 1
ATOM 650 C CA . GLU A 1 81 ? -13.757 -2.603 11.205 1.00 94.25 81 GLU A CA 1
ATOM 651 C C . GLU A 1 81 ? -14.102 -1.889 9.889 1.00 94.25 81 GLU A C 1
ATOM 653 O O . GLU A 1 81 ? -14.815 -2.407 9.026 1.00 94.25 81 GLU A O 1
ATOM 658 N N . GLU A 1 82 ? -13.535 -0.704 9.713 1.00 93.38 82 GLU A N 1
ATOM 659 C CA . GLU A 1 82 ? -13.531 0.028 8.457 1.00 93.38 82 GLU A CA 1
ATOM 660 C C . GLU A 1 82 ? -12.276 -0.340 7.664 1.00 93.38 82 GLU A C 1
ATOM 662 O O . GLU A 1 82 ? -11.164 -0.376 8.199 1.00 93.38 82 GLU A O 1
ATOM 667 N N . ASN A 1 83 ? -12.456 -0.626 6.374 1.00 93.31 83 ASN A N 1
ATOM 668 C CA . ASN A 1 83 ? -11.381 -0.997 5.462 1.00 93.31 83 ASN A CA 1
ATOM 669 C C . ASN A 1 83 ? -11.261 0.053 4.360 1.00 93.31 83 ASN A C 1
ATOM 671 O O . ASN A 1 83 ? -12.184 0.250 3.570 1.00 93.31 83 ASN A O 1
ATOM 675 N N . TRP A 1 84 ? -10.090 0.668 4.265 1.00 92.69 84 TRP A N 1
ATOM 676 C CA . TRP A 1 84 ? -9.751 1.636 3.232 1.00 92.69 84 TRP A CA 1
ATOM 677 C C . TRP A 1 84 ? -8.643 1.059 2.372 1.00 92.69 84 TRP A C 1
ATOM 679 O O . TRP A 1 84 ? -7.620 0.616 2.889 1.00 92.69 84 TRP A O 1
ATOM 689 N N . THR A 1 85 ? -8.829 1.073 1.058 1.00 94.56 85 THR A N 1
ATOM 690 C CA . THR A 1 85 ? -7.831 0.577 0.109 1.00 94.56 85 THR A CA 1
ATOM 691 C C . THR A 1 85 ? -7.516 1.661 -0.904 1.00 94.56 85 THR A C 1
ATOM 693 O O . THR A 1 85 ? -8.404 2.413 -1.301 1.00 94.56 85 THR A O 1
ATOM 696 N N . TRP A 1 86 ? -6.248 1.770 -1.302 1.00 94.19 86 TRP A N 1
ATOM 697 C CA . TRP A 1 86 ? -5.846 2.733 -2.326 1.00 94.19 86 TRP A CA 1
ATOM 698 C C . TRP A 1 86 ? -6.385 2.340 -3.707 1.00 94.19 86 TRP A C 1
ATOM 700 O O . TRP A 1 86 ? -6.962 3.173 -4.401 1.00 94.19 86 TRP A O 1
ATOM 710 N N . SER A 1 87 ? -6.246 1.067 -4.084 1.00 92.38 87 SER A N 1
ATOM 711 C CA . SER A 1 87 ? -6.883 0.501 -5.282 1.00 92.38 87 SER A CA 1
ATOM 712 C C . SER A 1 87 ? -8.045 -0.414 -4.898 1.00 92.38 87 SER A C 1
ATOM 714 O O . SER A 1 87 ? -7.917 -1.260 -4.004 1.00 92.38 87 SER A O 1
ATOM 716 N N . ALA A 1 88 ? -9.182 -0.227 -5.574 1.00 91.69 88 ALA A N 1
ATOM 717 C CA . ALA A 1 88 ? -10.434 -0.914 -5.279 1.00 91.69 88 ALA A CA 1
ATOM 718 C C . ALA A 1 88 ? -10.311 -2.432 -5.491 1.00 91.69 88 ALA A C 1
ATOM 720 O O . ALA A 1 88 ? -9.994 -2.882 -6.584 1.00 91.69 88 ALA A O 1
ATOM 721 N N . GLN A 1 89 ? -10.600 -3.222 -4.451 1.00 91.94 89 GLN A N 1
ATOM 722 C CA . GLN A 1 89 ? -10.510 -4.693 -4.501 1.00 91.94 89 GLN A CA 1
ATOM 723 C C . GLN A 1 89 ? -11.813 -5.398 -4.905 1.00 91.94 89 GLN A C 1
ATOM 725 O O . GLN A 1 89 ? -11.811 -6.597 -5.186 1.00 91.94 89 GLN A O 1
ATOM 730 N N . PHE A 1 90 ? -12.943 -4.681 -4.876 1.00 90.62 90 PHE A N 1
ATOM 731 C CA . PHE A 1 90 ? -14.297 -5.199 -5.147 1.00 90.62 90 PHE A CA 1
ATOM 732 C C . PHE A 1 90 ? -14.738 -6.398 -4.278 1.00 90.62 90 PHE A C 1
ATOM 734 O O . PHE A 1 90 ? -15.784 -6.994 -4.522 1.00 90.62 90 PHE A O 1
ATOM 741 N N . ALA A 1 91 ? -13.956 -6.745 -3.256 1.00 90.88 91 ALA A N 1
ATOM 742 C CA . ALA A 1 91 ? -14.207 -7.781 -2.265 1.00 90.88 91 ALA A CA 1
ATOM 743 C C . ALA A 1 91 ? -13.419 -7.454 -0.986 1.00 90.88 91 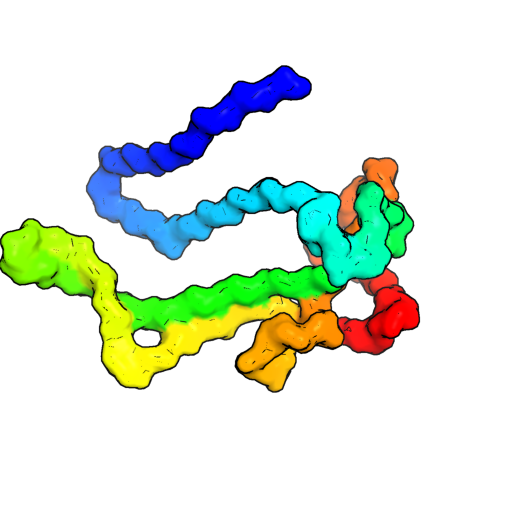ALA A C 1
ATOM 745 O O . ALA A 1 91 ? -12.418 -6.737 -1.040 1.00 90.88 91 ALA A O 1
ATOM 746 N N . VAL A 1 92 ? -13.829 -8.019 0.154 1.00 88.56 92 VAL A N 1
ATOM 747 C CA . VAL A 1 92 ? -13.043 -7.989 1.404 1.00 88.56 92 VAL A CA 1
ATOM 748 C C . VAL A 1 92 ? -11.957 -9.067 1.330 1.00 88.56 92 VAL A C 1
ATOM 750 O O . VAL A 1 92 ? -11.960 -10.047 2.068 1.00 88.56 92 VAL A O 1
ATOM 753 N N . ASP A 1 93 ? -11.067 -8.920 0.352 1.00 91.56 93 ASP A N 1
ATOM 754 C CA . ASP A 1 93 ? -9.947 -9.820 0.109 1.00 91.56 93 ASP A CA 1
ATOM 755 C C . ASP A 1 93 ? -8.807 -9.054 -0.570 1.00 91.56 93 ASP A C 1
ATOM 757 O O . ASP A 1 93 ? -8.880 -8.703 -1.747 1.00 91.56 93 ASP A O 1
ATOM 761 N N . MET A 1 94 ? -7.751 -8.783 0.197 1.00 91.62 94 MET A N 1
ATOM 762 C CA . MET A 1 94 ? -6.559 -8.085 -0.289 1.00 91.62 94 MET A CA 1
ATOM 763 C C . MET A 1 94 ? -5.606 -8.989 -1.076 1.00 91.62 94 MET A C 1
ATOM 765 O O . MET A 1 94 ? -4.685 -8.477 -1.713 1.00 91.62 94 MET A O 1
ATOM 769 N N . HIS A 1 95 ? -5.800 -10.311 -1.062 1.00 92.12 95 HIS A N 1
ATOM 770 C CA . HIS A 1 95 ? -4.915 -11.277 -1.725 1.00 92.12 95 HIS A CA 1
ATOM 771 C C . HIS A 1 95 ? -5.289 -11.494 -3.195 1.00 92.12 95 HIS A C 1
ATOM 773 O O . HIS A 1 95 ? -5.058 -12.565 -3.755 1.00 92.12 95 HIS A O 1
ATOM 779 N N . ARG A 1 96 ? -5.847 -10.455 -3.823 1.00 91.12 96 ARG A N 1
ATOM 780 C CA . ARG A 1 96 ? -6.280 -10.422 -5.217 1.00 91.12 96 ARG A CA 1
ATOM 781 C C . ARG A 1 96 ? -5.392 -9.479 -6.034 1.00 91.12 96 ARG A C 1
ATOM 783 O O . ARG A 1 96 ? -5.768 -8.330 -6.286 1.00 91.12 96 ARG A O 1
ATOM 790 N N . PRO A 1 97 ? -4.177 -9.917 -6.411 1.00 88.56 97 PRO A N 1
ATOM 791 C CA . PRO A 1 97 ? -3.191 -9.060 -7.065 1.00 88.56 97 PRO A CA 1
ATOM 792 C C . PRO A 1 97 ? -3.658 -8.515 -8.422 1.00 88.56 97 PRO A C 1
ATOM 794 O O . PRO A 1 97 ? -3.105 -7.518 -8.892 1.00 88.56 97 PRO A O 1
ATOM 797 N N . GLU A 1 98 ? -4.692 -9.095 -9.040 1.00 88.25 98 GLU A N 1
ATOM 798 C CA . GLU A 1 98 ? -5.325 -8.585 -10.260 1.00 88.25 98 GLU A CA 1
ATOM 799 C C . GLU A 1 98 ? -6.038 -7.231 -10.066 1.00 88.25 98 GLU A C 1
ATOM 801 O O . GLU A 1 98 ? -6.219 -6.504 -11.037 1.00 88.25 98 GLU A O 1
ATOM 806 N N . TRP A 1 99 ? -6.340 -6.837 -8.821 1.00 90.25 99 TRP A N 1
ATOM 807 C CA . TRP A 1 99 ? -6.978 -5.553 -8.476 1.00 90.25 99 TRP A CA 1
ATOM 808 C C . TRP A 1 99 ? -6.060 -4.556 -7.771 1.00 90.25 99 TRP A C 1
ATOM 810 O O . TRP A 1 99 ? -6.508 -3.513 -7.304 1.00 90.25 99 TRP A O 1
ATOM 820 N N . TRP A 1 100 ? -4.783 -4.883 -7.602 1.00 91.88 100 TRP A N 1
ATOM 821 C CA . TRP A 1 100 ? -3.817 -3.936 -7.049 1.00 91.88 100 TRP A CA 1
ATOM 822 C C . TRP A 1 100 ? -3.577 -2.764 -8.014 1.00 91.88 100 TRP A C 1
ATOM 824 O O . TRP A 1 100 ? -3.945 -2.810 -9.183 1.00 91.88 100 TRP A O 1
ATOM 834 N N . GLY A 1 101 ? -2.958 -1.689 -7.542 1.00 90.06 101 GLY A N 1
ATOM 835 C CA . GLY A 1 101 ? -2.549 -0.591 -8.408 1.00 90.06 101 GLY A CA 1
ATOM 836 C C . GLY A 1 101 ? -1.207 -0.871 -9.082 1.00 90.06 101 GLY A C 1
ATOM 837 O O . GLY A 1 101 ? -0.474 -1.797 -8.717 1.00 90.06 101 GLY A O 1
ATOM 838 N N . TYR A 1 102 ? -0.868 -0.033 -10.059 1.00 88.81 102 TYR A N 1
ATOM 839 C CA . TYR A 1 102 ? 0.405 -0.097 -10.773 1.00 88.81 102 TYR A CA 1
ATOM 840 C C . TYR A 1 102 ? 1.411 0.909 -10.223 1.00 88.81 102 TYR A C 1
ATOM 842 O O . TYR A 1 102 ? 1.111 2.092 -10.064 1.00 88.81 102 TYR A O 1
ATOM 850 N N . LEU A 1 103 ? 2.638 0.443 -10.018 1.00 89.50 103 LEU A N 1
ATOM 851 C CA . LEU A 1 103 ? 3.815 1.263 -9.782 1.00 89.50 103 LEU A CA 1
ATOM 852 C C . LEU A 1 103 ? 4.690 1.226 -11.037 1.00 89.50 103 LEU A C 1
ATOM 854 O O . LEU A 1 103 ? 5.287 0.199 -11.350 1.00 89.50 103 LEU A O 1
ATOM 858 N N . TYR A 1 104 ? 4.760 2.346 -11.754 1.00 88.00 104 TYR A N 1
ATOM 859 C CA . TYR A 1 104 ? 5.580 2.498 -12.957 1.00 88.00 104 TYR A CA 1
ATOM 860 C C . TYR A 1 104 ? 6.928 3.147 -12.623 1.00 88.00 104 TYR A C 1
ATOM 862 O O . TYR A 1 104 ? 6.978 4.259 -12.091 1.00 88.00 104 TYR A O 1
ATOM 870 N N . PHE A 1 105 ? 8.030 2.478 -12.963 1.00 88.94 105 PHE A N 1
ATOM 871 C CA . PHE A 1 105 ? 9.375 2.992 -12.704 1.00 88.94 105 PHE A CA 1
ATOM 872 C C . PHE A 1 105 ? 9.869 3.846 -13.868 1.00 88.94 105 PHE A C 1
ATOM 874 O O . PHE A 1 105 ? 10.222 3.329 -14.925 1.00 88.94 105 PHE A O 1
ATOM 881 N N . ARG A 1 106 ? 9.953 5.164 -13.672 1.00 85.69 106 ARG A N 1
ATOM 882 C CA . ARG A 1 106 ? 10.493 6.084 -14.683 1.00 85.69 106 ARG A CA 1
ATOM 883 C C . ARG A 1 106 ? 12.012 5.916 -14.862 1.00 85.69 106 ARG A C 1
ATOM 885 O O . ARG A 1 106 ? 12.712 5.570 -13.903 1.00 85.69 106 ARG A O 1
ATOM 892 N N . PRO A 1 107 ? 12.556 6.174 -16.063 1.00 88.38 107 PRO A N 1
ATOM 893 C CA . PRO A 1 107 ? 13.988 6.360 -16.254 1.00 88.38 107 PRO A CA 1
ATOM 894 C C . PRO A 1 107 ? 14.535 7.442 -15.320 1.00 88.38 107 PRO A C 1
ATOM 896 O O . PRO A 1 107 ? 13.933 8.496 -15.143 1.00 88.38 107 PRO A O 1
ATOM 899 N N . ARG A 1 108 ? 15.722 7.212 -14.751 1.00 83.31 108 ARG A N 1
ATOM 900 C CA . ARG A 1 108 ? 16.341 8.119 -13.764 1.00 83.31 108 ARG A CA 1
ATOM 901 C C . ARG A 1 108 ? 16.543 9.553 -14.275 1.00 83.31 108 ARG A C 1
ATOM 903 O O . ARG A 1 108 ? 16.654 10.474 -13.474 1.00 83.31 108 ARG A O 1
ATOM 910 N N . HIS A 1 109 ? 16.672 9.716 -15.587 1.00 86.62 109 HIS A N 1
ATOM 911 C CA . HIS A 1 109 ? 16.966 10.993 -16.238 1.00 86.62 109 HIS A CA 1
ATOM 912 C C . HIS A 1 109 ? 15.704 11.772 -16.628 1.00 86.62 109 HIS A C 1
ATOM 914 O O . HIS A 1 109 ? 15.818 12.906 -17.081 1.00 86.62 109 HIS A O 1
ATOM 920 N N . GLU A 1 110 ? 14.522 11.174 -16.471 1.00 82.88 110 GLU A N 1
ATOM 921 C CA . GLU A 1 110 ? 13.252 11.835 -16.742 1.00 82.88 110 GLU A CA 1
ATOM 922 C C . GLU A 1 110 ? 12.741 12.511 -15.473 1.00 82.88 110 GLU A C 1
ATOM 924 O O . GLU A 1 110 ? 12.604 11.886 -14.419 1.00 82.88 110 GLU A O 1
ATOM 929 N N . SER A 1 111 ? 12.447 13.804 -15.578 1.00 77.50 111 SER A N 1
ATOM 930 C CA . SER A 1 111 ? 11.764 14.527 -14.512 1.00 77.50 111 SER A CA 1
ATOM 931 C C . SER A 1 111 ? 10.337 13.990 -14.334 1.00 77.50 111 SER A C 1
ATOM 933 O O . SER A 1 111 ? 9.708 13.565 -15.309 1.00 77.50 111 SER A O 1
ATOM 935 N N . PRO A 1 112 ? 9.787 14.021 -13.107 1.00 69.69 112 PRO A N 1
ATOM 936 C CA . PRO A 1 112 ? 8.356 13.814 -12.922 1.00 69.69 112 PRO A CA 1
ATOM 937 C C . PRO A 1 112 ? 7.554 14.864 -13.720 1.00 69.69 112 PRO A C 1
ATOM 939 O O . PRO A 1 112 ? 8.083 15.946 -14.005 1.00 69.69 112 PRO A O 1
ATOM 942 N N . PRO A 1 113 ? 6.293 14.574 -14.089 1.00 68.06 113 PRO A N 1
ATOM 943 C CA . PRO A 1 113 ? 5.451 15.523 -14.809 1.00 68.06 113 PRO A CA 1
ATOM 944 C C . PRO A 1 113 ? 5.255 16.774 -13.957 1.00 68.06 113 PRO A C 1
ATOM 946 O O . PRO A 1 113 ? 5.155 16.692 -12.734 1.00 68.06 113 PRO A O 1
ATOM 949 N N . LEU A 1 114 ? 5.174 17.936 -14.601 1.00 61.69 114 LEU A N 1
ATOM 950 C CA . LEU A 1 114 ? 5.109 19.227 -13.910 1.00 61.69 114 LEU A CA 1
ATOM 951 C C . LEU A 1 114 ? 3.727 19.570 -13.311 1.00 61.69 114 LEU A C 1
ATOM 953 O O . LEU A 1 114 ? 3.547 20.687 -12.837 1.00 61.69 114 LEU A O 1
ATOM 957 N N . THR A 1 115 ? 2.762 18.646 -13.287 1.00 53.25 115 THR A N 1
ATOM 958 C CA . THR A 1 115 ? 1.389 18.899 -12.806 1.00 53.25 115 THR A CA 1
ATOM 959 C C . THR A 1 115 ? 0.671 17.613 -12.398 1.00 53.25 115 THR A C 1
ATOM 961 O O . THR A 1 115 ? 0.848 16.591 -13.059 1.00 53.25 115 THR A O 1
ATOM 964 N N . GLU A 1 116 ? -0.203 17.697 -11.386 1.00 56.59 116 GLU A N 1
ATOM 965 C CA . GLU A 1 116 ? -1.064 16.591 -10.916 1.00 56.59 116 GLU A CA 1
ATOM 966 C C . GLU A 1 116 ? -2.070 16.093 -11.975 1.00 56.59 116 GLU A C 1
ATOM 968 O O . GLU A 1 116 ? -2.513 14.955 -11.897 1.00 56.59 116 GLU A O 1
ATOM 973 N N . ASP A 1 117 ? -2.334 16.898 -13.012 1.00 54.66 117 ASP A N 1
ATOM 974 C CA . ASP A 1 117 ? -3.261 16.610 -14.118 1.00 54.66 117 ASP A CA 1
ATOM 975 C C . ASP A 1 117 ? -2.558 16.588 -15.488 1.00 54.66 117 ASP A C 1
ATOM 977 O O . ASP A 1 117 ? -3.108 17.001 -16.515 1.00 54.66 117 ASP A O 1
ATOM 981 N N . SER A 1 118 ? -1.309 16.118 -15.565 1.00 52.38 118 SER A N 1
ATOM 982 C CA . SER A 1 118 ? -0.813 15.741 -16.888 1.00 52.38 118 SER A CA 1
ATOM 983 C C . SER A 1 118 ? -1.691 14.592 -17.395 1.00 52.38 118 SER A C 1
ATOM 985 O O . SER A 1 118 ? -1.638 13.502 -16.834 1.00 52.38 118 SER A O 1
ATOM 987 N N . ASN A 1 119 ? -2.426 14.792 -18.494 1.00 53.22 119 ASN A N 1
ATOM 988 C CA . ASN A 1 119 ? -3.098 13.740 -19.285 1.00 53.22 119 ASN A CA 1
ATOM 989 C C . ASN A 1 119 ? -2.131 12.639 -19.802 1.00 53.22 119 ASN A C 1
ATOM 991 O O . ASN A 1 119 ? -2.478 11.840 -20.675 1.00 53.22 119 ASN A O 1
ATOM 995 N N . GLU A 1 120 ? -0.897 12.613 -19.295 1.00 57.34 120 GLU A N 1
ATOM 996 C CA . GLU A 1 120 ? 0.112 11.597 -19.509 1.00 57.34 120 GLU A CA 1
ATOM 997 C C . GLU A 1 120 ? -0.414 10.278 -18.942 1.00 57.34 120 GLU A C 1
ATOM 999 O O . GLU A 1 120 ? -0.356 9.965 -17.753 1.00 57.34 120 GLU A O 1
ATOM 1004 N N . THR A 1 121 ? -1.023 9.517 -19.840 1.00 64.94 121 THR A N 1
ATOM 1005 C CA . THR A 1 121 ? -1.601 8.223 -19.531 1.00 64.94 121 THR A CA 1
ATOM 1006 C C . THR A 1 121 ? -0.448 7.284 -19.204 1.00 64.94 121 THR A C 1
ATOM 1008 O O . THR A 1 121 ? 0.321 6.929 -20.096 1.00 64.94 121 THR A O 1
ATOM 1011 N N . VAL A 1 122 ? -0.321 6.875 -17.934 1.00 66.75 122 VAL A N 1
ATOM 1012 C CA . VAL A 1 122 ? 0.575 5.770 -17.552 1.00 66.75 122 VAL A CA 1
ATOM 1013 C C . VAL A 1 122 ? 0.303 4.610 -18.517 1.00 66.75 122 VAL A C 1
ATOM 1015 O O . VAL A 1 122 ? -0.869 4.247 -18.668 1.00 66.75 122 VAL A O 1
ATOM 1018 N N . PRO A 1 123 ? 1.313 4.069 -19.222 1.00 70.38 123 PRO A N 1
ATOM 1019 C CA . PRO A 1 123 ? 1.067 3.022 -20.202 1.00 70.38 123 PRO A CA 1
ATOM 1020 C C . PRO A 1 123 ? 0.360 1.833 -19.543 1.00 70.38 123 PRO A C 1
ATOM 1022 O O . PRO A 1 123 ? 0.528 1.586 -18.349 1.00 70.38 123 PRO A O 1
ATOM 1025 N N . LEU A 1 124 ? -0.480 1.128 -20.301 1.00 68.31 124 LEU A N 1
ATOM 1026 C CA . LEU A 1 124 ? -1.075 -0.110 -19.803 1.00 68.31 124 LEU A CA 1
ATOM 1027 C C . LEU A 1 124 ? 0.026 -1.154 -19.625 1.00 68.31 124 LEU A C 1
ATOM 1029 O O . LEU A 1 124 ? 0.919 -1.261 -20.468 1.00 68.31 124 LEU A O 1
ATOM 1033 N N . ASP A 1 125 ? -0.060 -1.916 -18.541 1.00 71.19 125 ASP A N 1
ATOM 1034 C CA . ASP A 1 125 ? 0.780 -3.088 -18.359 1.00 71.19 125 ASP A CA 1
ATOM 1035 C C . ASP A 1 125 ? 0.374 -4.142 -19.408 1.00 71.19 125 ASP A C 1
ATOM 1037 O O . ASP A 1 125 ? -0.790 -4.550 -19.444 1.00 71.19 125 ASP A O 1
ATOM 1041 N N . PRO A 1 126 ? 1.283 -4.570 -20.303 1.00 71.38 126 PRO A N 1
ATOM 1042 C CA . PRO A 1 126 ? 0.960 -5.562 -21.323 1.00 71.38 126 PRO A CA 1
ATOM 1043 C C . PRO A 1 126 ? 0.631 -6.943 -20.740 1.00 71.38 126 PRO A C 1
ATOM 1045 O O . PRO A 1 126 ? 0.013 -7.750 -21.433 1.00 71.38 126 PRO A O 1
ATOM 1048 N N . GLU A 1 127 ? 1.042 -7.233 -19.502 1.00 73.56 127 GLU A N 1
ATOM 1049 C CA . GLU A 1 127 ? 0.752 -8.500 -18.824 1.00 73.56 127 GLU A CA 1
ATOM 1050 C C . GLU A 1 127 ? -0.676 -8.526 -18.253 1.00 73.56 127 GLU A C 1
ATOM 1052 O O . GLU A 1 127 ? -1.326 -9.572 -18.239 1.00 73.56 127 GLU A O 1
ATOM 1057 N N . TRP A 1 128 ? -1.203 -7.363 -17.857 1.00 68.06 128 TRP A N 1
ATOM 1058 C CA . TRP A 1 128 ? -2.484 -7.231 -17.167 1.00 68.06 128 TRP A CA 1
ATOM 1059 C C . TRP A 1 128 ? -3.339 -6.142 -17.829 1.00 68.06 128 TRP A C 1
ATOM 1061 O O . TRP A 1 128 ? -3.203 -4.951 -17.573 1.00 68.06 128 TRP A O 1
ATOM 1071 N N . GLY A 1 129 ? -4.279 -6.557 -18.684 1.00 57.31 129 GLY A N 1
ATOM 1072 C CA . GLY A 1 129 ? -5.139 -5.649 -19.463 1.00 57.31 129 GLY A CA 1
ATOM 1073 C C . GLY A 1 129 ? -6.212 -4.885 -18.670 1.00 57.31 129 GLY A C 1
ATOM 1074 O O . GLY A 1 129 ? -7.093 -4.278 -19.276 1.00 57.31 129 GLY A O 1
ATOM 1075 N N . VAL A 1 130 ? -6.175 -4.930 -17.338 1.00 58.16 130 VAL A N 1
ATOM 1076 C CA . VAL A 1 130 ? -7.151 -4.304 -16.431 1.00 58.16 130 VAL A CA 1
ATOM 1077 C C . VAL A 1 130 ? -6.456 -3.289 -15.532 1.00 58.16 130 VAL A C 1
ATOM 1079 O O . VAL A 1 130 ? -5.354 -3.540 -15.048 1.00 58.16 130 VAL A O 1
ATOM 1082 N N . ARG A 1 131 ? -7.097 -2.135 -15.330 1.00 55.56 131 ARG A N 1
ATOM 1083 C CA . ARG A 1 131 ? -6.694 -1.139 -14.331 1.00 55.56 131 ARG A CA 1
ATOM 1084 C C . ARG A 1 131 ? -7.442 -1.332 -13.032 1.00 55.56 131 ARG A C 1
ATOM 1086 O O . ARG A 1 131 ? -8.665 -1.570 -13.117 1.00 55.56 131 ARG A O 1
#

Secondary structure (DSSP, 8-state):
--------------TT-------------HHHHTTTSS--SSPPTT-EEEE--EEEE--EEEEE-TTT--EEEEEPTTPPPEEEESS--SSS-S--GGGSEEEE---TTSPPPSSTT----PPPPSS----

Radius of gyration: 21.09 Å; chains: 1; bounding box: 50×36×60 Å